Protein AF-A0A6M3KYU9-F1 (afdb_monomer)

Radius of gyration: 15.64 Å; Cα contacts (8 Å, |Δi|>4): 236; chains: 1; bounding box: 31×43×35 Å

Foldseek 3Di:
DQWFKKFWDDPNDTFKMFTDKDKDWDWDFDDDPNDTDTDTFIKIKTQKMAGAHQDPFQKTWMWTWGQDPNDTDTPDIAIWGWDDPDRDGHPDIDGDITITGHDDPPDD

pLDDT: mean 79.97, std 15.02, range [37.38, 95.19]

Nearest PDB structures (foldseek):
  7sjy-assembly2_B  TM=2.985E-01  e=6.042E+00  Acetivibrio thermocellus DSM 1313
  4awd-assembly1_A  TM=1.769E-01  e=1.330E+00  Phocaeicola plebeius
  3n72-assembly3_B  TM=2.075E-01  e=7.066E+00  Plasmodium falciparum

Structure (mmCIF, N/CA/C/O backbone):
data_AF-A0A6M3KYU9-F1
#
_entry.id   AF-A0A6M3KYU9-F1
#
loop_
_atom_site.group_PDB
_atom_site.id
_atom_site.type_symbol
_atom_site.label_atom_id
_atom_site.label_alt_id
_atom_site.label_comp_id
_atom_site.label_asym_id
_atom_site.label_entity_id
_atom_site.label_seq_id
_atom_site.pdbx_PDB_ins_code
_atom_site.Cartn_x
_atom_site.Cartn_y
_atom_site.Cartn_z
_atom_site.occupancy
_atom_site.B_iso_or_equiv
_atom_site.auth_seq_id
_atom_site.auth_comp_id
_atom_site.auth_asym_id
_atom_site.auth_atom_id
_atom_site.pdbx_PDB_model_num
ATOM 1 N N . MET A 1 1 ? -12.936 14.684 6.370 1.00 42.31 1 MET A N 1
ATOM 2 C CA . MET A 1 1 ? -12.015 13.959 5.472 1.00 42.31 1 MET A CA 1
ATOM 3 C C . MET A 1 1 ? -12.199 12.487 5.766 1.00 42.31 1 MET A C 1
ATOM 5 O O . MET A 1 1 ? -11.609 11.987 6.719 1.00 42.31 1 MET A O 1
ATOM 9 N N . ASP A 1 2 ? -13.069 11.828 5.008 1.00 52.50 2 ASP A N 1
ATOM 10 C CA . ASP A 1 2 ? -13.274 10.380 5.100 1.00 52.50 2 ASP A CA 1
ATOM 11 C C . ASP A 1 2 ? -12.175 9.703 4.283 1.00 52.50 2 ASP A C 1
ATOM 13 O O . ASP A 1 2 ? -12.389 9.173 3.200 1.00 52.50 2 ASP A O 1
ATOM 17 N N . GLY A 1 3 ? -10.946 9.859 4.783 1.00 56.53 3 GLY A N 1
ATOM 18 C CA . GLY A 1 3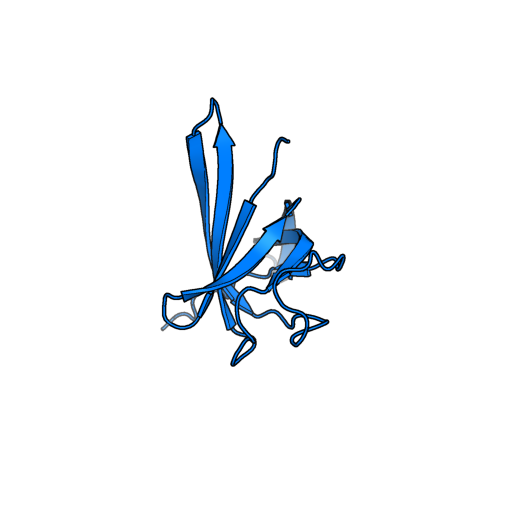 ? -9.734 9.347 4.169 1.00 56.53 3 GLY A CA 1
ATOM 19 C C . GLY A 1 3 ? -9.703 7.843 4.337 1.00 56.53 3 GLY A C 1
ATOM 20 O O . GLY A 1 3 ? -9.318 7.326 5.385 1.00 56.53 3 GLY A O 1
ATOM 21 N N . ILE A 1 4 ? -10.159 7.152 3.305 1.00 68.06 4 ILE A N 1
ATOM 22 C CA . ILE A 1 4 ? -9.861 5.750 3.094 1.00 68.06 4 ILE A CA 1
ATOM 23 C C . ILE A 1 4 ? -8.328 5.642 3.001 1.00 68.06 4 ILE A C 1
ATOM 25 O O . ILE A 1 4 ? -7.715 6.282 2.145 1.00 68.06 4 ILE A O 1
ATOM 29 N N . LEU A 1 5 ? -7.719 4.908 3.936 1.00 85.00 5 LEU A N 1
ATOM 30 C CA . LEU A 1 5 ? -6.272 4.850 4.143 1.00 85.00 5 LEU A CA 1
ATOM 31 C C . LEU A 1 5 ? -5.788 3.445 3.820 1.00 85.00 5 LEU A C 1
ATOM 33 O O . LEU A 1 5 ? -6.387 2.471 4.257 1.00 85.00 5 LEU A O 1
ATOM 37 N N . GLY A 1 6 ? -4.696 3.310 3.093 1.00 90.69 6 GLY A N 1
ATOM 38 C CA . GLY A 1 6 ? -3.935 2.071 3.094 1.00 90.69 6 GLY A CA 1
ATOM 39 C C . GLY A 1 6 ? -2.465 2.347 3.341 1.00 90.69 6 GLY A C 1
ATOM 40 O O . GLY A 1 6 ? -2.005 3.479 3.204 1.00 90.69 6 GLY A O 1
ATOM 41 N N . VAL A 1 7 ? -1.744 1.311 3.733 1.00 93.44 7 VAL A N 1
ATOM 42 C CA . VAL A 1 7 ? -0.343 1.384 4.131 1.00 93.44 7 VAL A CA 1
ATOM 43 C C . VAL A 1 7 ? 0.405 0.288 3.396 1.00 93.44 7 VAL A C 1
ATOM 45 O O . VAL A 1 7 ? 0.010 -0.871 3.473 1.00 93.44 7 VAL A O 1
ATOM 48 N N . LEU A 1 8 ? 1.468 0.666 2.692 1.00 93.88 8 LEU A N 1
ATOM 49 C CA . LEU A 1 8 ? 2.440 -0.234 2.085 1.00 93.88 8 LEU A CA 1
ATOM 50 C C . LEU A 1 8 ? 3.663 -0.319 2.992 1.00 93.88 8 LEU A C 1
ATOM 52 O O . LEU A 1 8 ? 4.199 0.713 3.412 1.00 93.88 8 LEU A O 1
ATOM 56 N N . LYS A 1 9 ? 4.110 -1.539 3.276 1.00 95.19 9 LYS A N 1
ATOM 57 C CA . LYS A 1 9 ? 5.257 -1.818 4.132 1.00 95.19 9 LYS A CA 1
ATOM 58 C C . LYS A 1 9 ? 6.275 -2.713 3.431 1.00 95.19 9 LYS A C 1
ATOM 60 O O . LYS A 1 9 ? 5.902 -3.591 2.656 1.00 95.19 9 LYS A O 1
ATOM 65 N N . GLN A 1 10 ? 7.548 -2.489 3.741 1.00 93.31 10 GLN A N 1
ATOM 66 C CA . GLN A 1 10 ? 8.671 -3.374 3.416 1.00 93.31 10 GLN A CA 1
ATOM 67 C C . GLN A 1 10 ? 9.500 -3.543 4.689 1.00 93.31 10 GLN A C 1
ATOM 69 O O . GLN A 1 10 ? 9.717 -2.575 5.421 1.00 93.31 10 GLN A O 1
ATOM 74 N N . ASP A 1 11 ? 9.881 -4.780 5.007 1.00 90.88 11 ASP A N 1
ATOM 75 C CA . ASP A 1 11 ? 10.630 -5.123 6.225 1.00 90.88 11 ASP A CA 1
ATOM 76 C C . ASP A 1 11 ? 10.001 -4.570 7.522 1.00 90.88 11 ASP A C 1
ATOM 78 O O . ASP A 1 11 ? 10.682 -4.107 8.441 1.00 90.88 11 ASP A O 1
ATOM 82 N N . GLY A 1 12 ? 8.664 -4.573 7.591 1.00 90.19 12 GLY A N 1
ATOM 83 C CA . GLY A 1 12 ? 7.897 -4.077 8.739 1.00 90.19 12 GLY A CA 1
ATOM 84 C C . GLY A 1 12 ? 7.822 -2.550 8.873 1.00 90.19 12 GLY A C 1
ATOM 85 O O . GLY A 1 12 ? 7.151 -2.059 9.783 1.00 90.19 12 GLY A O 1
ATOM 86 N N . LYS A 1 13 ? 8.452 -1.786 7.974 1.00 92.88 13 LYS A N 1
ATOM 87 C CA . LYS A 1 13 ? 8.399 -0.319 7.953 1.00 92.88 13 LYS A CA 1
ATOM 88 C C . LYS A 1 13 ? 7.404 0.184 6.928 1.00 92.88 13 LYS A C 1
ATOM 90 O O . LYS A 1 13 ? 7.301 -0.376 5.844 1.00 92.88 13 LYS A O 1
ATOM 95 N N . GLN A 1 14 ? 6.701 1.266 7.251 1.00 93.50 14 GLN A N 1
ATOM 96 C CA . GLN A 1 14 ? 5.865 1.962 6.278 1.00 93.50 14 GLN A CA 1
ATOM 97 C C . GLN A 1 14 ? 6.747 2.649 5.230 1.00 93.50 14 GLN A C 1
ATOM 99 O O . GLN A 1 14 ? 7.566 3.502 5.565 1.00 93.50 14 GLN A O 1
ATOM 104 N N . VAL A 1 15 ? 6.521 2.301 3.967 1.00 94.00 15 VAL A N 1
ATOM 105 C CA . VAL A 1 15 ? 7.205 2.888 2.806 1.00 94.00 15 VAL A CA 1
ATOM 106 C C . VAL A 1 15 ? 6.287 3.855 2.076 1.00 94.00 15 VAL A C 1
ATOM 108 O O . VAL A 1 15 ? 6.727 4.905 1.616 1.00 94.00 15 VAL A O 1
ATOM 111 N N . ALA A 1 16 ? 4.996 3.531 2.003 1.00 92.56 16 ALA A N 1
ATOM 112 C CA . ALA A 1 16 ? 4.004 4.395 1.391 1.00 92.56 16 ALA A CA 1
ATOM 113 C C . ALA A 1 16 ? 2.673 4.336 2.124 1.00 92.56 16 ALA A C 1
ATOM 115 O O . ALA A 1 16 ? 2.306 3.328 2.726 1.00 92.56 16 ALA A O 1
ATOM 116 N N . GLY A 1 17 ? 1.920 5.419 2.023 1.00 91.75 17 GLY A N 1
ATOM 117 C CA . GLY A 1 17 ? 0.490 5.381 2.252 1.00 91.75 17 GLY A CA 1
ATOM 118 C C . GLY A 1 17 ? -0.272 5.542 0.942 1.00 91.75 17 GLY A C 1
ATOM 119 O O . GLY A 1 17 ? 0.211 6.164 -0.005 1.00 91.75 17 GLY A O 1
ATOM 120 N N . ILE A 1 18 ? -1.476 4.987 0.889 1.00 90.06 18 ILE A N 1
ATOM 121 C CA . ILE A 1 18 ? -2.416 5.134 -0.221 1.00 90.06 18 ILE A CA 1
ATOM 122 C C . ILE A 1 18 ? -3.698 5.798 0.275 1.00 90.06 18 ILE A C 1
ATOM 124 O O . ILE A 1 18 ? -4.166 5.532 1.383 1.00 90.06 18 ILE A O 1
ATOM 128 N N . TYR A 1 19 ? -4.258 6.668 -0.557 1.00 86.31 19 TYR A N 1
ATOM 129 C CA . TYR A 1 19 ? -5.504 7.379 -0.286 1.00 86.31 19 TYR A CA 1
ATOM 130 C C . TYR A 1 19 ? -6.542 7.078 -1.354 1.00 86.31 19 TYR A C 1
ATOM 132 O O . TYR A 1 19 ? -6.194 6.814 -2.509 1.00 86.31 19 TYR A O 1
ATOM 140 N N . ASP A 1 20 ? -7.808 7.225 -0.960 1.00 81.94 20 ASP A N 1
ATOM 141 C CA . ASP A 1 20 ? -8.960 7.186 -1.860 1.00 81.94 20 ASP A CA 1
ATOM 142 C C . ASP A 1 20 ? -8.949 5.894 -2.692 1.00 81.94 20 ASP A C 1
ATOM 144 O O . ASP A 1 20 ? -8.877 5.921 -3.924 1.00 81.94 20 ASP A O 1
ATOM 148 N N . TRP A 1 21 ? -8.927 4.752 -1.990 1.00 83.62 21 TRP A N 1
ATOM 149 C CA . TRP A 1 21 ? -8.964 3.432 -2.610 1.00 83.62 21 TRP A CA 1
ATOM 150 C C . TRP A 1 21 ? -10.386 2.879 -2.732 1.00 83.62 21 TRP A C 1
ATOM 152 O O . TRP A 1 21 ? -11.240 3.106 -1.876 1.00 83.62 21 TRP A O 1
ATOM 162 N N . GLU A 1 22 ? -10.624 2.105 -3.788 1.00 80.38 22 GLU A N 1
ATOM 163 C CA . GLU A 1 22 ? -11.888 1.416 -4.048 1.00 80.38 22 GLU A CA 1
ATOM 164 C C . GLU A 1 22 ? -11.638 -0.067 -4.335 1.00 80.38 22 GLU A C 1
ATOM 166 O O . GLU A 1 22 ? -10.769 -0.415 -5.137 1.00 80.38 22 GLU A O 1
ATOM 171 N N . ILE A 1 23 ? -12.401 -0.945 -3.675 1.00 75.62 23 ILE A N 1
ATOM 172 C CA . ILE A 1 23 ? -12.375 -2.387 -3.939 1.00 75.62 23 ILE A CA 1
ATOM 173 C C . ILE A 1 23 ? -13.386 -2.704 -5.038 1.00 75.62 23 ILE A C 1
ATOM 175 O O . ILE A 1 23 ? -14.591 -2.576 -4.840 1.00 75.62 23 ILE A O 1
ATOM 179 N N . ASN A 1 24 ? -12.881 -3.222 -6.151 1.00 74.25 24 ASN A N 1
ATOM 180 C CA . ASN A 1 24 ? -13.656 -3.768 -7.250 1.00 74.25 24 ASN A CA 1
ATOM 181 C C . ASN A 1 24 ? -13.553 -5.298 -7.237 1.00 74.25 24 ASN A C 1
ATOM 183 O O . ASN A 1 24 ? -12.474 -5.868 -7.416 1.00 74.25 24 ASN A O 1
ATOM 187 N N . LEU A 1 25 ? -14.681 -5.973 -7.011 1.00 69.50 25 LEU A N 1
ATOM 188 C CA . LEU A 1 25 ? -14.778 -7.430 -7.098 1.00 69.50 25 LEU A CA 1
ATOM 189 C C . LEU A 1 25 ? -15.264 -7.811 -8.496 1.00 69.50 25 LEU A C 1
ATOM 191 O O . LEU A 1 25 ? -16.390 -7.488 -8.872 1.00 69.50 25 LEU A O 1
ATOM 195 N N . ALA A 1 26 ? -14.417 -8.501 -9.255 1.00 63.72 26 ALA A N 1
ATOM 196 C CA . ALA A 1 26 ? -14.758 -9.044 -10.561 1.00 63.72 26 ALA A CA 1
ATOM 197 C C . ALA A 1 26 ? -14.908 -10.567 -10.480 1.00 63.72 26 ALA A C 1
ATOM 199 O O . ALA A 1 26 ? -14.171 -11.251 -9.769 1.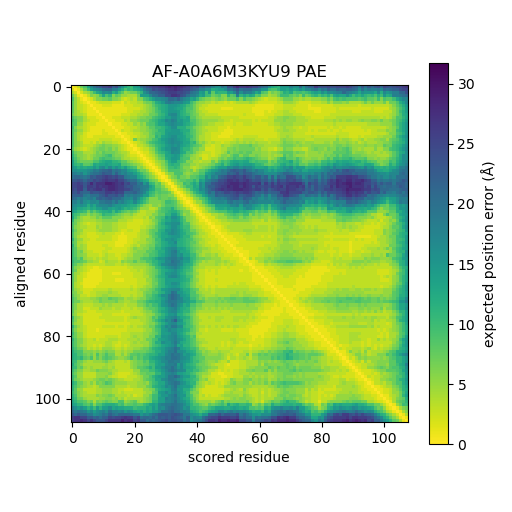00 63.72 26 ALA A O 1
ATOM 200 N N . TRP A 1 27 ? -15.862 -11.104 -11.233 1.00 61.97 27 TRP A N 1
ATOM 201 C CA . TRP A 1 27 ? -16.044 -12.541 -11.401 1.00 61.97 27 TRP A CA 1
ATOM 202 C C . TRP A 1 27 ? -15.419 -12.945 -12.735 1.00 61.97 27 TRP A C 1
ATOM 204 O O . TRP A 1 27 ? -15.927 -12.565 -13.787 1.00 61.97 27 TRP A O 1
ATOM 214 N N . ASP A 1 28 ? -14.315 -13.686 -12.698 1.00 60.34 28 ASP A N 1
ATOM 215 C CA . ASP A 1 28 ? -13.716 -14.279 -13.892 1.00 60.34 28 ASP A CA 1
ATOM 216 C C . ASP A 1 28 ? -14.236 -15.714 -14.047 1.00 60.34 28 ASP A C 1
ATOM 218 O O . ASP A 1 28 ? -14.050 -16.565 -13.172 1.00 60.34 28 ASP A O 1
ATOM 222 N N . SER A 1 29 ? -14.943 -15.983 -15.143 1.00 56.72 29 SER A N 1
ATOM 223 C CA . SER A 1 29 ? -15.396 -17.325 -15.497 1.00 56.72 29 SER A CA 1
ATOM 224 C C . SER A 1 29 ? -14.454 -17.912 -16.541 1.00 56.72 29 SER A C 1
ATOM 226 O O . SER A 1 29 ? -14.578 -17.624 -17.732 1.00 56.72 29 SER A O 1
ATOM 228 N N . THR A 1 30 ? -13.544 -18.786 -16.120 1.00 56.53 30 THR A N 1
ATOM 229 C CA . THR A 1 30 ? -12.716 -19.553 -17.056 1.00 56.53 30 THR A CA 1
ATOM 230 C C . THR A 1 30 ? -13.374 -20.905 -17.323 1.00 56.53 30 THR A C 1
ATOM 232 O O . THR A 1 30 ? -13.428 -21.785 -16.461 1.00 56.53 30 THR A O 1
ATOM 235 N N . THR A 1 31 ? -13.895 -21.094 -18.536 1.00 50.47 31 THR A N 1
ATOM 236 C CA . THR A 1 31 ? -14.417 -22.392 -18.982 1.00 50.47 31 THR A CA 1
ATOM 237 C C . THR A 1 31 ? -13.257 -23.336 -19.272 1.00 50.47 31 THR A C 1
ATOM 239 O O . THR A 1 31 ? -12.586 -23.210 -20.294 1.00 50.47 31 THR A O 1
ATOM 242 N N . SER A 1 32 ? -13.033 -24.323 -18.403 1.00 52.47 32 SER A N 1
ATOM 243 C CA . SER A 1 32 ? -12.166 -25.464 -18.710 1.00 52.47 32 SER A CA 1
ATOM 244 C C . SER A 1 32 ? -13.016 -26.733 -18.760 1.00 52.47 32 SER A C 1
ATOM 246 O O . SER A 1 32 ? -13.621 -27.144 -17.775 1.00 52.47 32 SER A O 1
ATOM 248 N N . LYS A 1 33 ? -13.112 -27.333 -19.954 1.00 55.81 33 LYS A N 1
ATOM 249 C CA . LYS A 1 33 ? -13.736 -28.649 -20.197 1.00 55.81 33 LYS A CA 1
ATOM 250 C C . LYS A 1 33 ? -15.128 -28.846 -19.554 1.00 55.81 33 LYS A C 1
ATOM 252 O O . LYS A 1 33 ? -15.369 -29.850 -18.893 1.00 55.81 33 LYS A O 1
ATOM 257 N N . GLY A 1 34 ? -16.046 -27.898 -19.752 1.00 56.19 34 GLY A N 1
ATOM 258 C CA . GLY A 1 34 ? -17.459 -28.051 -19.363 1.00 56.19 34 GLY A CA 1
ATOM 259 C C . GLY A 1 34 ? -17.790 -27.759 -17.894 1.00 56.19 34 GLY A C 1
ATOM 260 O O . GLY A 1 34 ? -18.967 -27.725 -17.553 1.00 56.19 34 GLY A O 1
ATOM 261 N N . TRP A 1 35 ? -16.796 -27.469 -17.050 1.00 53.75 35 TRP A N 1
ATOM 262 C CA . TRP A 1 35 ? -17.008 -26.977 -15.687 1.00 53.75 35 TRP A CA 1
ATOM 263 C C . TRP A 1 35 ? -16.692 -25.479 -15.631 1.00 53.75 35 TRP A C 1
ATOM 265 O O . TRP A 1 35 ? -15.594 -25.043 -15.988 1.00 53.75 35 TRP A O 1
ATOM 275 N N . GLN A 1 36 ? -17.667 -24.672 -15.209 1.00 53.19 36 GLN A N 1
ATOM 276 C CA . GLN A 1 36 ? -17.456 -23.249 -14.949 1.00 53.19 36 GLN A CA 1
ATOM 277 C C . GLN A 1 36 ? -16.797 -23.101 -13.578 1.00 53.19 36 GLN A C 1
ATOM 279 O O . GLN A 1 36 ? -17.465 -23.178 -12.548 1.00 53.19 36 GLN A O 1
ATOM 284 N N . LYS A 1 37 ? -15.476 -22.897 -13.550 1.00 55.00 37 LYS A N 1
ATOM 285 C CA . LYS A 1 37 ? -14.809 -22.443 -12.330 1.00 55.00 37 LYS A CA 1
ATOM 286 C C . LYS A 1 37 ? -14.933 -20.926 -12.290 1.00 55.00 37 LYS A C 1
ATOM 288 O O . LYS A 1 37 ? -14.312 -20.223 -13.082 1.00 55.00 37 LYS A O 1
ATOM 293 N N . VAL A 1 38 ? -15.778 -20.437 -11.392 1.00 56.78 38 VAL A N 1
ATOM 294 C CA . VAL A 1 38 ? -15.907 -19.009 -11.123 1.00 56.78 38 VAL A CA 1
ATOM 295 C C . VAL A 1 38 ? -14.776 -18.610 -10.171 1.00 56.78 38 VAL A C 1
ATOM 297 O O . VAL A 1 38 ? -14.714 -19.098 -9.042 1.00 56.78 38 VAL A O 1
ATOM 300 N N . LYS A 1 39 ? -13.858 -17.754 -10.626 1.00 63.81 39 LYS A N 1
ATOM 301 C CA . LYS A 1 39 ? -12.782 -17.182 -9.811 1.00 63.81 39 LYS A CA 1
ATOM 302 C C . LYS A 1 39 ? -13.168 -15.753 -9.437 1.00 63.81 39 LYS A C 1
ATOM 304 O O . LYS A 1 39 ? -13.355 -14.911 -10.310 1.00 63.81 39 LYS A O 1
ATOM 309 N N . VAL A 1 40 ? -13.279 -15.466 -8.141 1.00 58.88 40 VAL A N 1
ATOM 310 C CA . VAL A 1 40 ? -13.362 -14.074 -7.675 1.00 58.88 40 VAL A CA 1
ATOM 311 C C . VAL A 1 40 ? -11.975 -13.464 -7.814 1.00 58.88 40 VAL A C 1
ATOM 313 O O . VAL A 1 40 ? -11.008 -13.976 -7.247 1.00 58.88 40 VAL A O 1
ATOM 316 N N . VAL A 1 41 ? -11.879 -12.378 -8.569 1.00 68.31 41 VAL A N 1
ATOM 317 C CA . VAL A 1 41 ? -10.675 -11.561 -8.682 1.00 68.31 41 VAL A CA 1
ATOM 318 C C . VAL A 1 41 ? -10.942 -10.246 -7.960 1.00 68.31 41 VAL A C 1
ATOM 320 O O . VAL A 1 41 ? -11.940 -9.570 -8.208 1.00 68.31 41 VAL A O 1
ATOM 323 N N . LYS A 1 42 ? -10.058 -9.894 -7.026 1.00 74.19 42 LYS A N 1
ATOM 324 C CA . LYS A 1 42 ? -10.133 -8.647 -6.265 1.00 74.19 42 LYS A CA 1
ATOM 325 C C . LYS A 1 42 ? -9.153 -7.641 -6.850 1.00 74.19 42 LYS A C 1
ATOM 327 O O . LYS A 1 42 ? -7.951 -7.889 -6.835 1.00 74.19 42 LYS A O 1
ATOM 332 N N . HIS A 1 43 ? -9.665 -6.517 -7.338 1.00 76.25 43 HIS A N 1
ATOM 333 C CA . HIS A 1 43 ? -8.863 -5.372 -7.756 1.00 76.25 43 HIS A CA 1
ATOM 334 C C . HIS A 1 43 ? -9.074 -4.239 -6.762 1.00 76.25 43 HIS A C 1
ATOM 336 O O . HIS A 1 43 ? -10.212 -3.926 -6.420 1.00 76.25 43 HIS A O 1
ATOM 342 N N . VAL A 1 44 ? -7.998 -3.597 -6.319 1.00 80.94 44 VAL A N 1
ATOM 343 C CA . VAL A 1 44 ? -8.113 -2.345 -5.564 1.00 80.94 44 VAL A CA 1
ATOM 344 C C . VAL A 1 44 ? -7.458 -1.237 -6.361 1.00 80.94 44 VAL A C 1
ATOM 346 O O . VAL A 1 44 ? -6.327 -1.393 -6.811 1.00 80.94 44 VAL A O 1
ATOM 349 N N . ILE A 1 45 ? -8.191 -0.147 -6.571 1.00 84.62 45 ILE A N 1
ATOM 350 C CA . ILE A 1 45 ? -7.705 1.030 -7.290 1.00 84.62 45 ILE A CA 1
ATOM 351 C C . ILE A 1 45 ? -7.515 2.138 -6.266 1.00 84.62 45 ILE A C 1
ATOM 353 O O . ILE A 1 45 ? -8.498 2.568 -5.674 1.00 84.62 45 ILE A O 1
ATOM 357 N N . ALA A 1 46 ? -6.283 2.595 -6.053 1.00 86.75 46 ALA A N 1
ATOM 358 C CA . ALA A 1 46 ? -5.997 3.774 -5.234 1.00 86.75 46 ALA A CA 1
ATOM 359 C C . ALA A 1 46 ? -5.692 4.973 -6.131 1.00 86.75 46 ALA A C 1
ATOM 361 O O . ALA A 1 46 ? -4.891 4.839 -7.044 1.00 86.75 46 ALA A O 1
ATOM 362 N N . GLN A 1 47 ? -6.300 6.136 -5.890 1.00 86.94 47 GLN A N 1
ATOM 363 C CA . GLN A 1 47 ? -6.128 7.310 -6.767 1.00 86.94 47 GLN A CA 1
ATOM 364 C C . GLN A 1 47 ? -4.807 8.055 -6.549 1.00 86.94 47 GLN A C 1
ATOM 366 O O . GLN A 1 47 ? -4.338 8.804 -7.408 1.00 86.94 47 GLN A O 1
ATOM 371 N N . SER A 1 48 ? -4.224 7.906 -5.364 1.00 89.06 48 SER A N 1
ATOM 372 C CA . SER A 1 48 ? -2.987 8.588 -5.010 1.00 89.06 48 SER A CA 1
ATOM 373 C C . SER A 1 48 ? -2.263 7.873 -3.889 1.00 89.06 48 SER A C 1
ATOM 375 O O . SER A 1 48 ? -2.881 7.175 -3.082 1.00 89.06 48 SER A O 1
ATOM 377 N N . TYR A 1 49 ? -0.968 8.129 -3.803 1.00 91.19 49 TYR A N 1
ATOM 378 C CA . TYR A 1 49 ? -0.103 7.618 -2.755 1.00 91.19 49 TYR A CA 1
ATOM 379 C C . TYR A 1 49 ? 0.856 8.707 -2.279 1.00 91.19 49 TYR A C 1
ATOM 381 O O . TYR A 1 49 ? 0.932 9.783 -2.867 1.00 91.19 49 TYR A O 1
ATOM 389 N N . TRP A 1 50 ? 1.563 8.459 -1.189 1.00 92.12 50 TRP A N 1
ATOM 390 C CA . TRP A 1 50 ? 2.709 9.260 -0.775 1.00 92.12 50 TRP A CA 1
ATOM 391 C C . TRP A 1 50 ? 3.760 8.332 -0.195 1.00 92.12 50 TRP A C 1
ATOM 393 O O . TRP A 1 50 ? 3.414 7.327 0.430 1.00 92.12 50 TRP A O 1
ATOM 403 N N . LEU A 1 51 ? 5.026 8.669 -0.405 1.00 92.56 51 LEU A N 1
ATOM 404 C CA . LEU A 1 51 ? 6.151 7.888 0.091 1.00 92.56 51 LEU A CA 1
ATOM 405 C C . LEU A 1 51 ? 6.690 8.491 1.382 1.00 92.56 51 LEU A C 1
ATOM 407 O O . LEU A 1 51 ? 6.790 9.708 1.502 1.00 92.56 51 LEU A O 1
ATOM 411 N N . THR A 1 52 ? 7.054 7.632 2.322 1.00 92.88 52 THR A N 1
ATOM 412 C CA . THR A 1 52 ? 7.815 7.978 3.530 1.00 92.88 52 THR A CA 1
ATOM 413 C C . THR A 1 52 ? 9.254 7.477 3.440 1.00 92.88 52 THR A C 1
ATOM 415 O O . THR A 1 52 ? 10.141 8.040 4.071 1.00 92.88 52 THR A O 1
ATOM 418 N N . GLU A 1 53 ? 9.499 6.451 2.621 1.00 92.19 53 GLU A N 1
ATOM 419 C CA . GLU A 1 53 ? 10.825 5.919 2.309 1.00 92.19 53 GLU A CA 1
ATOM 420 C C . GLU A 1 53 ? 10.905 5.562 0.814 1.00 92.19 53 GLU A C 1
ATOM 422 O O . GLU A 1 53 ? 9.882 5.363 0.155 1.00 92.19 53 GLU A O 1
ATOM 427 N N . ILE A 1 54 ? 12.124 5.486 0.270 1.00 91.44 54 ILE A N 1
ATOM 428 C CA . ILE A 1 54 ? 12.343 5.007 -1.100 1.00 91.44 54 ILE A CA 1
ATOM 429 C C . ILE A 1 54 ? 12.172 3.479 -1.094 1.00 91.44 54 ILE A C 1
ATOM 431 O O . ILE A 1 54 ? 12.883 2.806 -0.342 1.00 91.44 54 ILE A O 1
ATOM 435 N N . PRO A 1 55 ? 11.257 2.916 -1.904 1.00 90.75 55 PRO A N 1
ATOM 436 C CA . PRO A 1 55 ? 11.032 1.478 -1.943 1.00 90.75 55 PRO A CA 1
ATOM 437 C C . PRO A 1 55 ? 12.260 0.721 -2.454 1.00 90.75 55 PRO A C 1
ATOM 439 O O . PRO A 1 55 ? 12.929 1.165 -3.387 1.00 90.75 55 PRO A O 1
ATOM 442 N N . GLN A 1 56 ? 12.536 -0.443 -1.862 1.00 88.88 56 GLN A N 1
ATOM 443 C CA . GLN A 1 56 ? 13.685 -1.279 -2.245 1.00 88.88 56 GLN A CA 1
ATOM 444 C C . GLN A 1 56 ? 13.353 -2.240 -3.393 1.00 88.88 56 GLN A C 1
ATOM 446 O O . GLN A 1 56 ? 14.192 -2.506 -4.253 1.00 88.88 56 GLN A O 1
ATOM 451 N N . ASP A 1 57 ? 12.119 -2.742 -3.420 1.00 90.06 57 ASP A N 1
ATOM 452 C CA . ASP A 1 57 ? 11.581 -3.599 -4.475 1.00 90.06 57 ASP A CA 1
ATOM 453 C C . ASP A 1 57 ? 10.093 -3.297 -4.755 1.00 90.06 57 ASP A C 1
ATOM 455 O O . ASP A 1 57 ? 9.532 -2.343 -4.212 1.00 90.06 57 ASP A O 1
ATOM 459 N N . SER A 1 58 ? 9.465 -4.090 -5.631 1.00 89.62 58 SER A N 1
ATOM 460 C CA . SER A 1 58 ? 8.063 -3.946 -6.057 1.00 89.62 58 SER A CA 1
ATOM 461 C C . SER A 1 58 ? 7.067 -4.825 -5.290 1.00 89.62 58 SER A C 1
ATOM 463 O O . SER A 1 58 ? 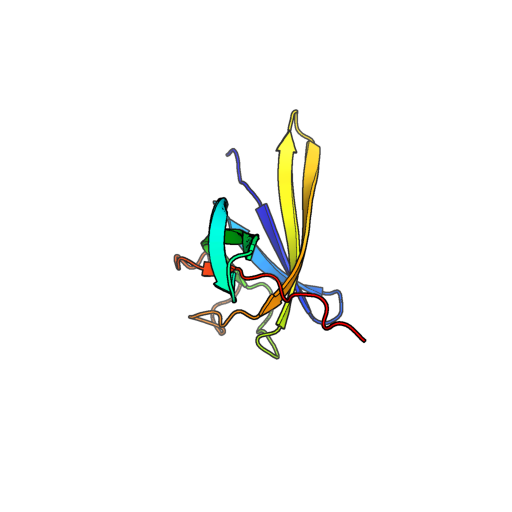5.918 -4.976 -5.712 1.00 89.62 58 SER A O 1
ATOM 465 N N . THR A 1 59 ? 7.489 -5.452 -4.194 1.00 91.94 59 THR A N 1
ATOM 466 C CA . THR A 1 59 ? 6.655 -6.293 -3.333 1.00 91.94 59 THR A CA 1
ATOM 467 C C . THR A 1 59 ? 6.425 -5.590 -2.002 1.00 91.94 59 THR A C 1
ATOM 469 O O . THR A 1 59 ? 7.350 -5.084 -1.375 1.00 91.94 59 THR A O 1
ATOM 472 N N . TYR A 1 60 ? 5.171 -5.562 -1.562 1.00 92.81 60 TYR A N 1
ATOM 473 C CA . TYR A 1 60 ? 4.786 -4.854 -0.347 1.00 92.81 60 TYR A CA 1
ATOM 474 C C . TYR A 1 60 ? 3.818 -5.694 0.467 1.00 92.81 60 TYR A C 1
ATOM 476 O O . TYR A 1 60 ? 2.886 -6.288 -0.088 1.00 92.81 60 TYR A O 1
ATOM 484 N N . ASP A 1 61 ? 3.989 -5.654 1.783 1.00 94.38 61 ASP A N 1
ATOM 485 C CA . ASP A 1 61 ? 2.889 -5.927 2.694 1.00 94.38 61 ASP A CA 1
ATOM 486 C C . ASP A 1 61 ? 1.928 -4.737 2.627 1.00 94.38 61 ASP A C 1
ATOM 488 O O . ASP A 1 61 ? 2.343 -3.581 2.724 1.00 94.38 61 ASP A O 1
ATOM 492 N N . ILE A 1 62 ? 0.640 -4.999 2.443 1.00 92.69 62 ILE A N 1
ATOM 493 C CA . ILE A 1 62 ? -0.396 -3.974 2.402 1.00 92.69 62 ILE A CA 1
ATOM 494 C C . ILE A 1 62 ? -1.400 -4.173 3.527 1.00 92.69 62 ILE A C 1
ATOM 496 O O . ILE A 1 62 ? -1.821 -5.292 3.810 1.00 92.69 62 ILE A O 1
ATOM 500 N N . GLU A 1 63 ? -1.840 -3.065 4.112 1.00 93.31 63 GLU A N 1
ATOM 501 C CA . GLU A 1 63 ? -2.984 -3.002 5.018 1.00 93.31 63 GLU A CA 1
ATOM 502 C C . GLU A 1 63 ? -3.937 -1.898 4.560 1.00 93.31 63 GLU A C 1
ATOM 504 O O . GLU A 1 63 ? -3.527 -0.758 4.347 1.00 93.31 63 GLU A O 1
ATOM 509 N N . LEU A 1 64 ? -5.218 -2.224 4.409 1.00 90.44 64 LEU A N 1
ATOM 510 C CA . LEU A 1 64 ? -6.274 -1.298 4.017 1.00 90.44 64 LEU A CA 1
ATOM 511 C C . LEU A 1 64 ? -7.176 -1.011 5.211 1.00 90.44 64 LEU A C 1
ATOM 513 O O . LEU A 1 64 ? -7.785 -1.921 5.765 1.00 90.44 64 LEU A O 1
ATOM 517 N N . TYR A 1 65 ? -7.323 0.258 5.567 1.00 90.06 65 TYR A N 1
ATOM 518 C CA . TYR A 1 65 ? -8.109 0.727 6.698 1.00 90.06 65 TYR A CA 1
ATOM 519 C C . TYR A 1 65 ? -9.273 1.612 6.258 1.00 90.06 65 TYR A C 1
ATOM 521 O O . TYR A 1 65 ? -9.164 2.432 5.342 1.00 90.06 65 TYR A O 1
ATOM 529 N N . LYS A 1 66 ? -10.390 1.503 6.979 1.00 87.19 66 LYS A N 1
ATOM 530 C CA . LYS A 1 66 ? -11.523 2.423 6.861 1.00 87.19 66 LYS A CA 1
ATOM 531 C C . LYS A 1 66 ? -11.832 3.047 8.211 1.00 87.19 66 LYS A C 1
ATOM 533 O O . LYS A 1 66 ? -11.846 2.361 9.229 1.00 87.19 66 LYS A O 1
ATOM 538 N N . LYS A 1 67 ? -12.106 4.351 8.212 1.00 86.44 67 LYS A N 1
ATOM 539 C CA . LYS A 1 67 ? -12.587 5.046 9.404 1.00 86.44 67 LYS A CA 1
ATOM 540 C C . LYS A 1 67 ? -14.090 4.796 9.573 1.00 86.44 67 LYS A C 1
ATOM 542 O O . LYS A 1 67 ? -14.866 5.181 8.703 1.00 86.44 67 LYS A O 1
ATOM 547 N N . ILE A 1 68 ? -14.489 4.154 10.668 1.00 87.88 68 ILE A N 1
ATOM 548 C CA . ILE A 1 68 ? -15.884 3.872 11.044 1.00 87.88 68 ILE A CA 1
ATOM 549 C C . ILE A 1 68 ? -16.071 4.387 12.470 1.00 87.88 68 ILE A C 1
ATOM 551 O O . ILE A 1 68 ? -15.302 4.023 13.354 1.00 87.88 68 ILE A O 1
ATOM 555 N N . ASP A 1 69 ? -17.026 5.295 12.680 1.00 88.88 69 ASP A N 1
ATOM 556 C CA . ASP A 1 69 ? -17.333 5.883 13.995 1.00 88.88 69 ASP A CA 1
ATOM 557 C C . ASP A 1 69 ? -16.102 6.427 14.746 1.00 88.88 69 ASP A C 1
ATOM 559 O O . ASP A 1 69 ? -15.952 6.303 15.959 1.00 88.88 69 ASP A O 1
ATOM 563 N N . GLY A 1 70 ? -15.172 7.033 14.001 1.00 84.81 70 GLY A N 1
ATOM 564 C CA . GLY A 1 70 ? -13.936 7.589 14.554 1.00 84.81 70 GLY A CA 1
ATOM 565 C C . GLY A 1 70 ? -12.788 6.589 14.721 1.00 84.81 70 GLY A C 1
ATOM 566 O O . GLY A 1 70 ? -11.662 7.028 14.945 1.00 84.81 70 GLY A O 1
ATOM 567 N N . GLN A 1 71 ? -13.031 5.291 14.547 1.00 87.12 71 GLN A N 1
ATOM 568 C CA . GLN A 1 71 ? -12.040 4.223 14.692 1.00 87.12 71 GLN A CA 1
ATOM 569 C C . GLN A 1 71 ? -11.502 3.764 13.334 1.00 87.12 71 GLN A C 1
ATOM 571 O O . GLN A 1 71 ? -12.240 3.72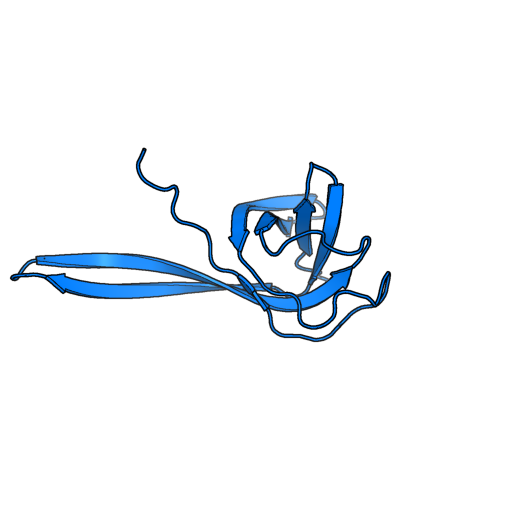6 12.353 1.00 87.12 71 GLN A O 1
ATOM 576 N N . LEU A 1 72 ? -10.216 3.405 13.269 1.00 87.38 72 LEU A N 1
ATOM 577 C CA . LEU A 1 72 ? -9.637 2.748 12.094 1.00 87.38 72 LEU A CA 1
ATOM 578 C C . LEU A 1 72 ? -9.888 1.242 12.182 1.00 87.38 72 LEU A C 1
ATOM 580 O O . LEU A 1 72 ? -9.418 0.585 13.107 1.00 87.38 72 LEU A O 1
ATOM 584 N N . VAL A 1 73 ? -10.611 0.706 11.203 1.00 90.00 73 VAL A N 1
ATOM 585 C CA . VAL A 1 73 ? -10.916 -0.721 11.073 1.00 90.00 73 VAL A CA 1
ATOM 586 C C . VAL A 1 73 ? -10.103 -1.289 9.916 1.00 90.00 73 VAL A C 1
ATOM 588 O O . VAL A 1 73 ? -10.166 -0.754 8.807 1.00 90.00 73 VAL A O 1
ATOM 591 N N . LEU A 1 74 ? -9.334 -2.354 10.170 1.00 91.25 74 LEU A N 1
ATOM 592 C CA . LEU A 1 74 ? -8.613 -3.089 9.130 1.00 91.25 74 LEU A CA 1
ATOM 593 C C . LEU A 1 74 ? -9.628 -3.833 8.255 1.00 91.25 74 LEU A C 1
ATOM 595 O O . LEU A 1 74 ? -10.328 -4.729 8.720 1.00 91.25 74 LEU A O 1
ATOM 599 N N . MET A 1 75 ? -9.713 -3.433 6.994 1.00 87.94 75 MET A N 1
ATOM 600 C CA . MET A 1 75 ? -10.630 -3.990 6.004 1.00 87.94 75 MET A CA 1
ATOM 601 C C . MET A 1 75 ? -10.005 -5.151 5.240 1.00 87.94 75 MET A C 1
ATOM 603 O O . MET A 1 75 ? -10.715 -6.073 4.845 1.00 87.94 75 MET A O 1
ATOM 607 N N . ASP A 1 76 ? -8.699 -5.078 4.984 1.00 87.88 76 ASP A N 1
ATOM 608 C CA . ASP A 1 76 ? -7.960 -6.126 4.293 1.00 87.88 76 ASP A CA 1
ATOM 609 C C . ASP A 1 76 ? -6.454 -6.002 4.517 1.00 87.88 76 ASP A C 1
ATOM 611 O O . ASP A 1 76 ? -5.954 -4.905 4.767 1.00 87.88 76 ASP A O 1
ATOM 615 N N . ALA A 1 77 ? -5.733 -7.111 4.379 1.00 90.75 77 ALA A N 1
ATOM 616 C CA . ALA A 1 77 ? -4.279 -7.127 4.400 1.00 90.75 77 ALA A CA 1
ATOM 617 C C . ALA A 1 77 ? -3.726 -8.252 3.518 1.00 90.75 77 ALA A C 1
ATOM 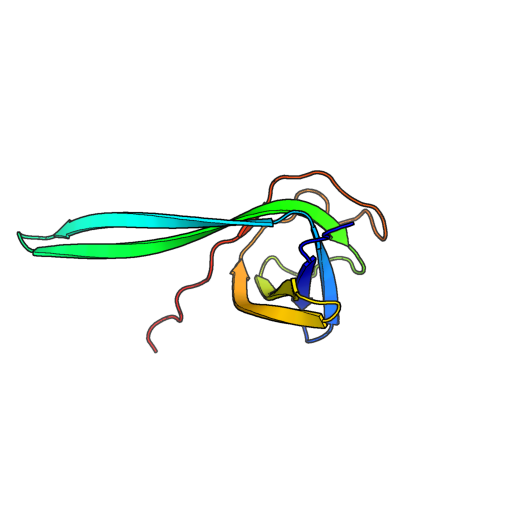619 O O . ALA A 1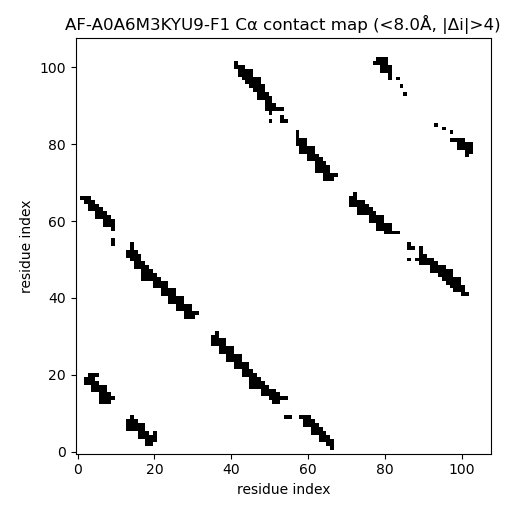 77 ? -4.415 -9.231 3.230 1.00 90.75 77 ALA A O 1
ATOM 620 N N . GLY A 1 78 ? -2.477 -8.128 3.084 1.00 89.81 78 GLY A N 1
ATOM 621 C CA . GLY A 1 78 ? -1.817 -9.191 2.333 1.00 89.81 78 GLY A CA 1
ATOM 622 C C . GLY A 1 78 ? -0.510 -8.752 1.701 1.00 89.81 78 GLY A C 1
ATOM 623 O O . GLY A 1 78 ? 0.009 -7.688 2.013 1.00 89.81 78 GLY A O 1
ATOM 624 N N . VAL A 1 79 ? -0.009 -9.572 0.781 1.00 90.50 79 VAL A N 1
ATOM 625 C CA . VAL A 1 79 ? 1.185 -9.265 -0.010 1.00 90.50 79 VAL A CA 1
ATOM 626 C C . VAL A 1 79 ? 0.767 -8.961 -1.440 1.00 90.50 79 VAL A C 1
ATOM 628 O O . VAL A 1 79 ? 0.075 -9.756 -2.089 1.00 90.50 79 VAL A O 1
ATOM 631 N N . ILE A 1 80 ? 1.206 -7.816 -1.947 1.00 89.38 80 ILE A N 1
ATOM 632 C CA . ILE A 1 80 ? 0.943 -7.375 -3.317 1.00 89.38 80 ILE A CA 1
ATOM 633 C C . ILE A 1 80 ? 2.247 -7.151 -4.074 1.00 89.38 80 ILE A C 1
ATOM 635 O O . ILE A 1 80 ? 3.302 -6.938 -3.480 1.00 89.38 80 ILE A O 1
ATOM 639 N N . ALA A 1 81 ? 2.158 -7.173 -5.403 1.00 89.75 81 ALA A N 1
ATOM 640 C CA . ALA A 1 81 ? 3.225 -6.701 -6.273 1.00 89.75 81 ALA A CA 1
ATOM 641 C C . ALA A 1 81 ? 2.728 -5.518 -7.102 1.00 89.75 81 ALA A C 1
ATOM 643 O O . ALA A 1 81 ? 1.740 -5.648 -7.826 1.00 89.75 81 ALA A O 1
ATOM 644 N N . ILE A 1 82 ? 3.404 -4.379 -6.993 1.00 88.44 82 ILE A N 1
ATOM 645 C CA . ILE A 1 82 ? 3.080 -3.162 -7.734 1.00 88.44 82 ILE A CA 1
ATOM 646 C C . ILE A 1 82 ? 4.349 -2.365 -8.033 1.00 88.44 82 ILE A C 1
ATOM 648 O O . ILE A 1 82 ? 5.270 -2.321 -7.227 1.00 88.44 82 ILE A O 1
ATOM 652 N N . ASN A 1 83 ? 4.384 -1.706 -9.189 1.00 88.69 83 ASN A N 1
ATOM 653 C CA . ASN A 1 83 ? 5.427 -0.741 -9.517 1.00 88.69 83 ASN A CA 1
ATOM 654 C C . ASN A 1 83 ? 4.883 0.668 -9.277 1.00 88.69 83 ASN A C 1
ATOM 656 O O . ASN A 1 83 ? 3.913 1.072 -9.921 1.00 88.69 83 ASN A O 1
ATOM 660 N N . LEU A 1 84 ? 5.491 1.401 -8.345 1.00 88.88 84 LEU A N 1
ATOM 661 C CA . LEU A 1 84 ? 5.138 2.794 -8.084 1.00 88.88 84 LEU A CA 1
ATOM 662 C C . LEU A 1 84 ? 5.724 3.698 -9.190 1.00 88.88 84 LEU A C 1
ATOM 664 O O . LEU A 1 84 ? 6.903 3.548 -9.506 1.00 88.88 84 LEU A O 1
ATOM 668 N N . PRO A 1 85 ? 4.938 4.612 -9.799 1.00 87.25 85 PRO A N 1
ATOM 669 C CA . PRO A 1 85 ? 5.402 5.426 -10.933 1.00 87.25 85 PRO A CA 1
ATOM 670 C C . PRO A 1 85 ? 6.530 6.416 -10.614 1.00 87.25 85 PRO A C 1
ATOM 672 O O . PRO A 1 85 ? 7.380 6.670 -11.461 1.00 87.25 85 PRO A O 1
ATOM 675 N N . ASP A 1 86 ? 6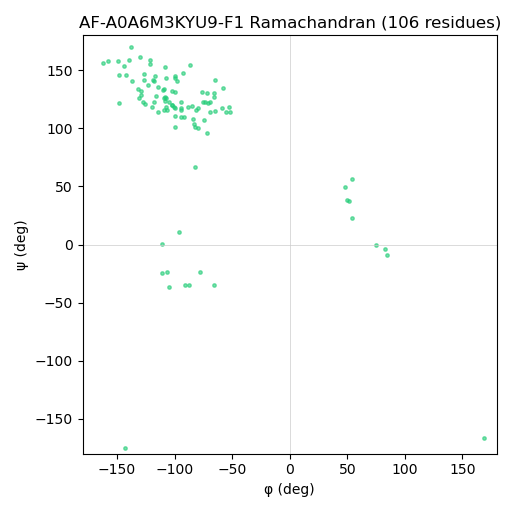.518 6.985 -9.411 1.00 87.00 86 ASP A N 1
ATOM 676 C CA . ASP A 1 86 ? 7.564 7.849 -8.856 1.00 87.00 86 ASP A CA 1
ATOM 677 C C . ASP A 1 86 ? 7.985 7.271 -7.502 1.00 87.00 86 ASP A C 1
ATOM 679 O O . ASP A 1 86 ? 7.147 7.093 -6.611 1.00 87.00 86 ASP A O 1
ATOM 683 N N . THR A 1 87 ? 9.270 6.939 -7.385 1.00 84.50 87 THR A N 1
ATOM 684 C CA . THR A 1 87 ? 9.885 6.304 -6.213 1.00 84.50 87 THR A CA 1
ATOM 685 C C . THR A 1 87 ? 10.841 7.224 -5.458 1.00 84.50 87 THR A C 1
ATOM 687 O O . THR A 1 87 ? 11.439 6.792 -4.479 1.00 84.50 87 THR A O 1
ATOM 690 N N . GLU A 1 88 ? 11.019 8.469 -5.902 1.00 86.12 88 GLU A N 1
ATOM 691 C CA . GLU A 1 88 ? 12.028 9.390 -5.361 1.00 86.12 88 GLU A CA 1
ATOM 692 C C . GLU A 1 88 ? 11.399 10.554 -4.583 1.00 86.12 88 GLU A C 1
ATOM 694 O O . GLU A 1 88 ? 12.031 11.123 -3.689 1.00 86.12 88 GLU A O 1
ATOM 699 N N . THR A 1 89 ? 10.143 10.904 -4.875 1.00 89.31 89 THR A N 1
ATOM 700 C CA . THR A 1 89 ? 9.460 12.017 -4.208 1.00 89.31 89 THR A CA 1
ATOM 701 C C . THR A 1 89 ? 8.843 11.598 -2.867 1.00 89.31 89 THR A C 1
ATOM 703 O O . THR A 1 89 ? 7.760 11.013 -2.813 1.00 89.31 89 THR A O 1
ATOM 706 N N . LEU A 1 90 ? 9.500 11.978 -1.769 1.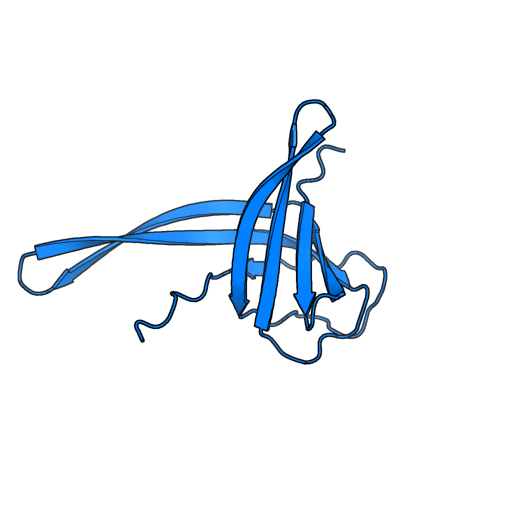00 91.25 90 LEU A N 1
ATOM 707 C CA . LEU A 1 90 ? 9.034 11.729 -0.398 1.00 91.25 90 LEU A CA 1
ATOM 708 C C . LEU A 1 90 ? 8.084 12.817 0.129 1.00 91.25 90 LEU A C 1
ATOM 710 O O . LEU A 1 90 ? 8.119 13.971 -0.306 1.00 91.25 90 LEU A O 1
ATOM 714 N N . ASP A 1 91 ? 7.240 12.427 1.087 1.00 86.75 91 ASP A N 1
ATOM 715 C CA . ASP A 1 91 ? 6.337 13.264 1.892 1.00 86.75 91 ASP A CA 1
ATOM 716 C C . ASP A 1 91 ? 5.386 14.163 1.090 1.00 86.75 91 ASP A C 1
ATOM 718 O O . ASP A 1 91 ? 4.861 15.169 1.578 1.00 86.75 91 ASP A O 1
ATOM 722 N N . ARG A 1 92 ? 5.127 13.796 -0.166 1.00 85.50 92 ARG A N 1
ATOM 723 C CA . ARG A 1 92 ? 4.191 14.493 -1.046 1.00 85.50 92 ARG A CA 1
ATOM 724 C C . ARG A 1 92 ? 3.177 13.520 -1.601 1.00 85.50 92 ARG A C 1
ATOM 726 O O . ARG A 1 92 ? 3.496 12.389 -1.952 1.00 85.50 92 ARG A O 1
ATOM 733 N N . ARG A 1 93 ? 1.938 13.994 -1.709 1.00 86.06 93 ARG A N 1
ATOM 734 C CA . ARG A 1 93 ? 0.873 13.252 -2.373 1.00 86.06 93 ARG A CA 1
ATOM 735 C C . ARG A 1 93 ? 1.135 13.236 -3.878 1.00 86.06 93 ARG A C 1
ATOM 737 O O . ARG A 1 93 ? 1.193 14.288 -4.511 1.00 86.06 93 ARG A O 1
ATOM 744 N N . LEU A 1 94 ? 1.243 12.037 -4.425 1.00 88.06 94 LEU A N 1
ATOM 745 C CA . LEU A 1 94 ? 1.437 11.731 -5.832 1.00 88.06 94 LEU A CA 1
ATOM 746 C C . LEU A 1 94 ? 0.121 11.172 -6.376 1.00 88.06 94 LEU A C 1
ATOM 748 O O . LEU A 1 94 ? -0.385 10.155 -5.899 1.00 88.06 94 LEU A O 1
ATOM 752 N N . TYR A 1 95 ? -0.472 11.865 -7.347 1.00 86.12 95 TYR A N 1
ATOM 753 C CA . TYR A 1 95 ? -1.696 11.413 -8.006 1.00 86.12 95 TYR A CA 1
ATOM 754 C C . TYR A 1 95 ? -1.336 10.402 -9.087 1.00 86.12 95 TYR A C 1
ATOM 756 O O . TYR A 1 95 ? -0.896 10.775 -10.173 1.00 86.12 95 TYR A O 1
ATOM 764 N N . ALA A 1 96 ? -1.517 9.125 -8.773 1.00 83.31 96 ALA A N 1
ATOM 765 C CA . ALA A 1 96 ? -1.338 8.045 -9.721 1.00 83.31 96 ALA A CA 1
ATOM 766 C C . ALA A 1 96 ? -2.301 6.904 -9.377 1.00 83.31 96 ALA A C 1
ATOM 768 O O . ALA A 1 96 ? -2.227 6.384 -8.260 1.00 83.31 96 ALA A O 1
ATOM 769 N N . PRO A 1 97 ? -3.185 6.500 -10.305 1.00 84.31 97 PRO A N 1
ATOM 770 C CA . PRO A 1 97 ? -4.047 5.353 -10.093 1.00 84.31 97 PRO A CA 1
ATOM 771 C C . PRO A 1 97 ? -3.198 4.080 -9.981 1.00 84.31 97 PRO A C 1
ATOM 773 O O . PRO A 1 97 ? -2.536 3.671 -10.933 1.00 84.31 97 PRO A O 1
ATOM 776 N N . LEU A 1 98 ? -3.216 3.456 -8.808 1.00 85.38 98 LEU A N 1
ATOM 777 C CA . LEU A 1 98 ? -2.498 2.226 -8.498 1.00 85.38 98 LEU A CA 1
ATOM 778 C C . LEU A 1 98 ? -3.470 1.049 -8.524 1.00 85.38 98 LEU A C 1
ATOM 780 O O . LEU A 1 98 ? -4.413 1.019 -7.734 1.00 85.38 98 LEU A O 1
ATOM 784 N N . GLN A 1 99 ? -3.227 0.070 -9.397 1.00 85.56 99 GLN A N 1
ATOM 785 C CA . GLN A 1 99 ? -3.964 -1.193 -9.398 1.00 85.56 99 GLN A CA 1
ATOM 786 C C . GL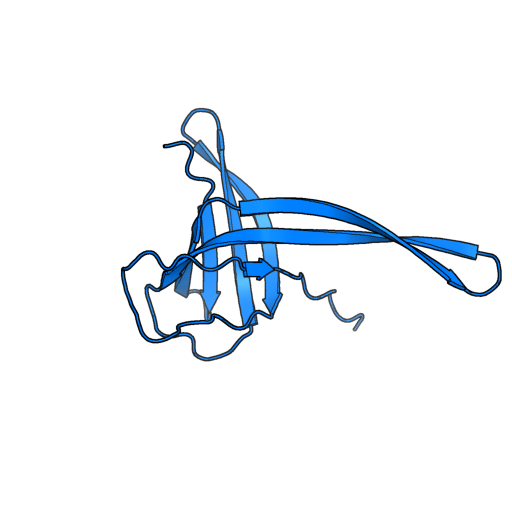N A 1 99 ? -3.228 -2.218 -8.531 1.00 85.56 99 GLN A C 1
ATOM 788 O O . GLN A 1 99 ? -2.164 -2.713 -8.893 1.00 85.56 99 GLN A O 1
ATOM 793 N N . LEU A 1 100 ? -3.811 -2.537 -7.381 1.00 82.56 100 LEU A N 1
ATOM 794 C CA . LEU A 1 100 ? -3.251 -3.458 -6.400 1.00 82.56 100 LEU A CA 1
ATOM 795 C C . LEU A 1 100 ? -3.822 -4.854 -6.659 1.00 82.56 100 LEU A C 1
ATOM 797 O O . LEU A 1 100 ? -5.043 -5.049 -6.664 1.00 82.56 100 LEU A O 1
ATOM 801 N N . ILE A 1 101 ? -2.929 -5.814 -6.890 1.00 80.00 101 ILE A N 1
ATOM 802 C CA . ILE A 1 101 ? -3.264 -7.207 -7.185 1.00 80.00 101 ILE A CA 1
ATOM 803 C C . ILE A 1 101 ? -2.631 -8.073 -6.099 1.00 80.00 101 ILE A C 1
ATOM 805 O O . ILE A 1 101 ? -1.408 -8.100 -5.940 1.00 80.00 101 ILE A O 1
ATOM 809 N N . TRP A 1 102 ? -3.473 -8.785 -5.352 1.00 78.19 102 TRP A N 1
ATOM 810 C CA . TRP A 1 102 ? -3.032 -9.726 -4.328 1.00 78.19 102 TRP A CA 1
ATOM 811 C C . TRP A 1 102 ? -2.303 -10.871 -5.004 1.00 78.19 102 TRP A C 1
ATOM 813 O O . TRP A 1 102 ? -2.817 -11.475 -5.953 1.00 78.19 102 TRP A O 1
ATOM 823 N N . ARG A 1 103 ? -1.113 -11.203 -4.498 1.00 68.75 103 ARG A N 1
ATOM 824 C CA . ARG A 1 103 ? -0.498 -12.467 -4.881 1.00 68.75 103 ARG A CA 1
ATOM 825 C C . ARG A 1 103 ? -1.380 -13.578 -4.331 1.00 68.75 103 ARG A C 1
ATOM 827 O O . ARG A 1 103 ? -1.705 -13.593 -3.145 1.00 68.75 103 ARG A O 1
ATOM 834 N N . GLN A 1 104 ? -1.788 -14.506 -5.198 1.00 57.53 104 GLN A N 1
ATOM 835 C CA . GLN A 1 104 ? -2.310 -15.765 -4.683 1.00 57.53 104 GLN A CA 1
ATOM 836 C C . GLN A 1 104 ? -1.196 -16.378 -3.829 1.00 57.53 104 GLN A C 1
ATOM 838 O O . GLN A 1 104 ? -0.046 -16.358 -4.281 1.00 57.53 104 GLN A O 1
ATOM 843 N N . PRO A 1 105 ? -1.495 -16.889 -2.623 1.00 49.25 105 PRO A N 1
ATOM 844 C CA . PRO A 1 105 ? -0.533 -17.726 -1.936 1.00 49.25 105 PRO A CA 1
ATOM 845 C C . PRO A 1 105 ? -0.208 -18.853 -2.909 1.00 49.25 105 PRO A C 1
ATOM 847 O O . PRO A 1 105 ? -1.102 -19.591 -3.325 1.00 49.25 105 PRO A O 1
ATOM 850 N N . SER A 1 106 ? 1.037 -18.890 -3.381 1.00 45.78 106 SER A N 1
ATOM 851 C CA . SER A 1 106 ? 1.535 -20.011 -4.160 1.00 45.78 106 SER A CA 1
ATOM 852 C C . SER A 1 106 ? 1.252 -21.256 -3.334 1.00 45.78 106 SER A C 1
ATOM 854 O O . SER A 1 106 ? 1.699 -21.333 -2.189 1.00 45.78 106 SER A O 1
ATOM 856 N N . GLU A 1 107 ? 0.442 -22.163 -3.877 1.00 37.38 107 GLU A N 1
ATOM 857 C CA . GLU A 1 107 ? 0.262 -23.497 -3.316 1.00 37.38 107 GLU A CA 1
ATOM 858 C C . GLU A 1 107 ? 1.670 -24.086 -3.141 1.00 37.38 107 GLU A C 1
ATOM 860 O O . GLU A 1 107 ? 2.417 -24.197 -4.116 1.00 37.38 107 GLU A O 1
ATOM 865 N N . TYR A 1 108 ? 2.055 -24.300 -1.881 1.00 39.19 108 TYR A N 1
ATOM 866 C CA . TYR A 1 108 ? 3.297 -24.967 -1.494 1.00 39.19 108 TYR A CA 1
ATOM 867 C C . TYR A 1 108 ? 3.300 -26.419 -1.975 1.00 39.19 108 TYR A C 1
ATOM 869 O O . TYR A 1 108 ? 2.222 -27.057 -1.916 1.00 39.19 108 TYR A O 1
#

Organism: NCBI:txid1070528

Solvent-accessible surface area (backbone atoms only — not comparable to full-atom values): 6323 Å² total; per-residue (Å²): 132,91,63,32,38,29,38,32,23,52,96,88,38,72,27,30,40,34,34,60,58,47,82,45,81,42,78,46,73,53,78,56,93,90,45,77,50,73,41,82,44,66,40,32,41,22,48,23,34,30,24,75,45,67,69,91,66,50,61,29,42,38,41,34,34,40,72,53,98,90,40,80,41,83,75,48,71,50,49,33,56,51,82,71,96,73,62,79,65,61,82,40,84,42,83,47,77,40,72,46,40,68,58,73,80,72,84,126

Mean predicted aligned error: 8.06 Å

Sequence (108 aa):
MDGILGVLKQDGKQVAGIYDWEINLAWDSTTSKGWQKVKVVKHVIAQSYWLTEIPQDSTYDIELYKKIDGQLVLMDAGVIAINLPDTETLDRRLYAPLQLIWRQPSEY

Secondary structure (DSSP, 8-state):
----EEEEEETTEEEEEEEEEEEEEEEEEEEETTEEEEEEEEEEEEEEEEESS--SSSEEEEEEEEEETTEEEEEEEEEEE---S-SS-BSSEEEEEEEEEBPP----